Protein AF-A0A418QKF1-F1 (afdb_monomer_lite)

Radius of gyration: 10.3 Å; chains: 1; bounding box: 26×18×22 Å

Organism: NCBI:txid2029981

pLDDT: mean 91.39, std 5.9, range [59.34, 96.94]

Sequence (42 aa):
ENLATLRKLTLQVLTQQRDGLSLAKRRVKAAYDIHYLKQILT

Foldseek 3Di:
DDPVVVVVVVQVLLVPDPDPDDSVVSVVCCVPPVVSVVVSVD

Structure (mmCIF, N/CA/C/O backbone):
data_AF-A0A418QKF1-F1
#
_entry.id   AF-A0A418QKF1-F1
#
loop_
_atom_site.group_PDB
_atom_site.id
_atom_site.type_symbol
_atom_site.label_atom_id
_atom_site.label_alt_id
_atom_site.label_comp_id
_atom_site.label_asym_id
_atom_site.label_entity_id
_atom_site.label_seq_id
_atom_site.pdbx_PDB_ins_code
_atom_site.Cartn_x
_atom_site.Cartn_y
_atom_site.Cartn_z
_atom_site.occupancy
_atom_site.B_iso_or_equiv
_atom_site.auth_seq_id
_atom_site.auth_comp_id
_atom_site.auth_asym_id
_atom_site.auth_atom_id
_atom_site.pdbx_PDB_model_num
ATOM 1 N N . GLU A 1 1 ? 15.423 -3.111 -13.444 1.00 59.34 1 GLU A N 1
ATOM 2 C CA . GLU A 1 1 ? 14.017 -2.663 -13.286 1.00 59.34 1 GLU A CA 1
ATOM 3 C C . GLU A 1 1 ? 13.957 -1.376 -12.467 1.00 59.34 1 GLU A C 1
ATOM 5 O O . GLU A 1 1 ? 14.813 -1.175 -11.614 1.00 59.34 1 GLU A O 1
ATOM 10 N N . ASN A 1 2 ? 13.010 -0.473 -12.752 1.00 88.12 2 ASN A N 1
ATOM 11 C CA . ASN A 1 2 ? 12.971 0.860 -12.139 1.00 88.12 2 ASN A CA 1
ATOM 12 C C . ASN A 1 2 ? 12.103 0.867 -10.866 1.00 88.12 2 ASN A C 1
ATOM 14 O O . ASN A 1 2 ? 10.890 0.656 -10.927 1.00 88.12 2 ASN A O 1
ATOM 18 N N . LEU A 1 3 ? 12.712 1.170 -9.716 1.00 91.44 3 LEU A N 1
ATOM 19 C CA . LEU A 1 3 ? 12.040 1.278 -8.415 1.00 91.44 3 LEU A CA 1
ATOM 20 C C . LEU A 1 3 ? 10.863 2.267 -8.433 1.00 91.44 3 LEU A C 1
ATOM 22 O O . LEU A 1 3 ? 9.867 2.067 -7.736 1.00 91.44 3 LEU A O 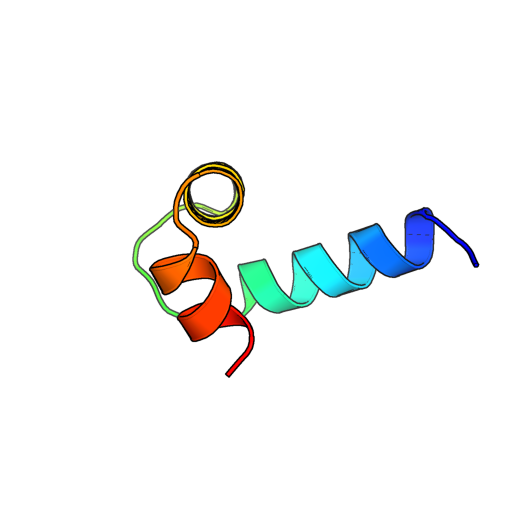1
ATOM 26 N N . ALA A 1 4 ? 10.954 3.326 -9.240 1.00 92.75 4 ALA A N 1
ATOM 27 C CA . ALA A 1 4 ? 9.871 4.291 -9.401 1.00 92.75 4 ALA A CA 1
ATOM 28 C C . ALA A 1 4 ? 8.612 3.649 -10.007 1.00 92.75 4 ALA A C 1
ATOM 30 O O . ALA A 1 4 ? 7.499 3.922 -9.554 1.00 92.75 4 ALA A O 1
ATOM 31 N N . THR A 1 5 ? 8.786 2.749 -10.978 1.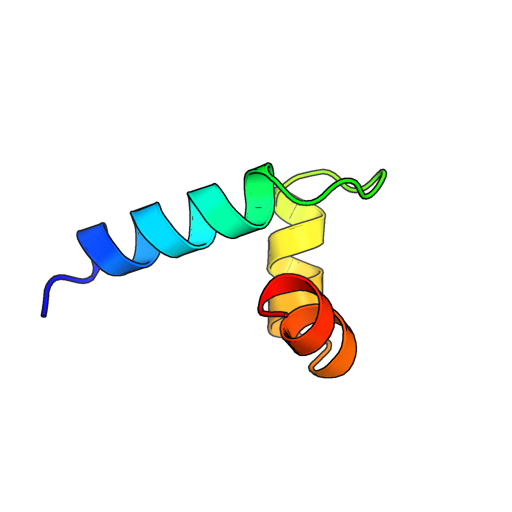00 94.06 5 THR A N 1
ATOM 32 C CA . THR A 1 5 ? 7.685 2.011 -11.609 1.00 94.06 5 THR A CA 1
ATOM 33 C C . THR A 1 5 ? 7.010 1.080 -10.607 1.00 94.06 5 THR A C 1
ATOM 35 O O . THR A 1 5 ? 5.787 1.102 -10.489 1.00 94.06 5 THR A O 1
ATOM 38 N N . LEU A 1 6 ? 7.794 0.340 -9.815 1.00 91.56 6 LEU A N 1
ATOM 39 C CA . LEU A 1 6 ? 7.262 -0.533 -8.762 1.00 91.56 6 LEU A CA 1
ATOM 40 C C . LEU A 1 6 ? 6.468 0.262 -7.721 1.00 91.56 6 LEU A C 1
ATOM 42 O O . LEU A 1 6 ? 5.334 -0.090 -7.412 1.00 91.56 6 LEU A O 1
ATOM 46 N N . ARG A 1 7 ? 7.005 1.397 -7.252 1.00 92.75 7 ARG A N 1
ATOM 47 C CA . ARG A 1 7 ? 6.297 2.287 -6.314 1.00 92.75 7 ARG A CA 1
ATOM 48 C C . ARG A 1 7 ? 4.964 2.773 -6.877 1.00 92.75 7 ARG A C 1
ATOM 50 O O . ARG A 1 7 ? 3.977 2.795 -6.144 1.00 92.75 7 ARG A O 1
ATOM 57 N N . LYS A 1 8 ? 4.924 3.152 -8.158 1.00 94.38 8 LYS A N 1
ATOM 58 C CA . LYS A 1 8 ? 3.695 3.603 -8.823 1.00 94.38 8 LYS A CA 1
ATOM 59 C C . LYS A 1 8 ? 2.640 2.495 -8.851 1.00 94.38 8 LYS A C 1
ATOM 61 O O . LYS A 1 8 ? 1.502 2.751 -8.468 1.00 94.38 8 LYS A O 1
ATOM 66 N N . LEU A 1 9 ? 3.027 1.281 -9.243 1.00 92.56 9 LEU A N 1
ATOM 6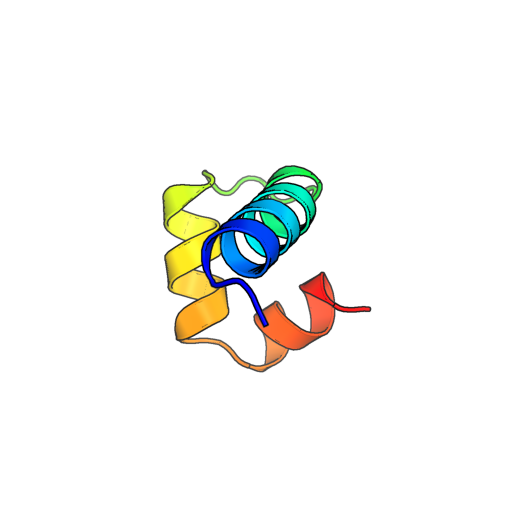7 C CA . LEU A 1 9 ? 2.128 0.124 -9.291 1.00 92.56 9 LEU A CA 1
ATOM 68 C C . LEU A 1 9 ? 1.588 -0.231 -7.901 1.00 92.56 9 LEU A C 1
ATOM 70 O O . LEU A 1 9 ? 0.379 -0.363 -7.727 1.00 92.56 9 LEU A O 1
ATOM 74 N N . THR A 1 10 ? 2.455 -0.293 -6.885 1.00 91.75 10 THR A N 1
ATOM 75 C CA . THR A 1 10 ? 2.032 -0.564 -5.503 1.00 91.75 10 THR A CA 1
ATOM 76 C C . THR A 1 10 ? 1.031 0.476 -5.004 1.00 91.75 10 THR A C 1
ATOM 78 O O . THR A 1 10 ? 0.037 0.121 -4.377 1.00 91.75 10 THR A O 1
ATOM 81 N N . LEU A 1 11 ? 1.256 1.764 -5.286 1.00 93.69 11 LEU A N 1
ATOM 82 C CA . LEU A 1 11 ? 0.323 2.816 -4.882 1.00 93.69 11 LEU A CA 1
ATOM 83 C C . LEU A 1 11 ? -1.034 2.677 -5.575 1.00 93.69 11 LEU A C 1
ATOM 85 O O . LEU A 1 11 ? -2.047 2.822 -4.900 1.00 93.69 11 LEU A O 1
ATOM 89 N N . GLN A 1 12 ? -1.067 2.354 -6.870 1.00 93.25 12 GLN A N 1
ATOM 90 C CA . GLN A 1 12 ? -2.324 2.135 -7.593 1.00 93.25 12 GLN A CA 1
ATOM 91 C C . GLN A 1 12 ? -3.149 1.017 -6.951 1.00 93.25 12 GLN A C 1
ATOM 93 O O . GLN A 1 12 ? -4.303 1.244 -6.586 1.00 93.25 12 GLN A O 1
ATOM 98 N N . VAL A 1 13 ? -2.526 -0.137 -6.711 1.00 93.38 13 VAL A N 1
ATOM 99 C CA . VAL A 1 13 ? -3.160 -1.292 -6.064 1.00 93.38 13 VAL A CA 1
ATOM 100 C C . VAL A 1 13 ? -3.694 -0.924 -4.673 1.00 93.38 13 VAL A C 1
ATOM 102 O O . VAL A 1 13 ? -4.865 -1.145 -4.366 1.00 93.38 13 VAL A O 1
ATOM 105 N N . LEU A 1 14 ? -2.878 -0.262 -3.845 1.00 92.38 14 LEU A N 1
ATOM 106 C CA . LEU A 1 14 ? -3.300 0.153 -2.506 1.00 92.38 14 LEU A CA 1
ATOM 107 C C . LEU A 1 14 ? -4.416 1.200 -2.530 1.00 92.38 14 LEU A C 1
ATOM 109 O O . LEU A 1 14 ? -5.252 1.187 -1.633 1.00 92.38 14 LEU A O 1
ATOM 113 N N . THR A 1 15 ? -4.453 2.110 -3.509 1.00 92.44 15 THR A N 1
ATOM 114 C CA . THR A 1 15 ? -5.525 3.118 -3.620 1.00 92.44 15 THR A CA 1
ATOM 115 C C . THR A 1 15 ? -6.857 2.525 -4.063 1.00 92.44 15 THR A C 1
ATOM 117 O O . THR A 1 15 ? -7.896 2.971 -3.582 1.00 92.44 15 THR A O 1
ATOM 120 N N . GLN A 1 16 ? -6.831 1.505 -4.923 1.00 90.88 16 GLN A N 1
ATOM 121 C CA . GLN A 1 16 ? -8.032 0.845 -5.441 1.00 90.88 16 GLN A CA 1
ATOM 122 C C . GLN A 1 16 ? -8.733 -0.025 -4.397 1.00 90.88 16 GLN A C 1
ATOM 124 O O . GLN A 1 16 ? -9.919 -0.319 -4.556 1.00 90.88 16 GLN A O 1
ATOM 129 N N . GLN A 1 17 ? -8.033 -0.396 -3.320 1.00 89.62 17 GLN A N 1
ATOM 130 C CA . GLN A 1 17 ? -8.624 -1.231 -2.290 1.00 89.62 17 GLN A CA 1
ATOM 131 C C . GLN A 1 17 ? -9.806 -0.527 -1.605 1.00 89.62 17 GLN A C 1
ATOM 133 O O . GLN A 1 17 ? -9.696 0.612 -1.142 1.00 89.62 17 GLN A O 1
ATOM 138 N N . ARG A 1 18 ? -10.949 -1.212 -1.529 1.00 85.56 18 ARG A N 1
ATOM 139 C CA . ARG A 1 18 ? -12.196 -0.686 -0.948 1.00 85.56 18 ARG A CA 1
ATOM 140 C C . ARG A 1 18 ? -12.327 -1.065 0.520 1.00 85.56 18 ARG A C 1
ATOM 142 O O . ARG A 1 18 ? -13.331 -1.622 0.947 1.00 85.56 18 ARG A O 1
ATOM 149 N N . ASP A 1 19 ? -11.298 -0.754 1.294 1.00 83.44 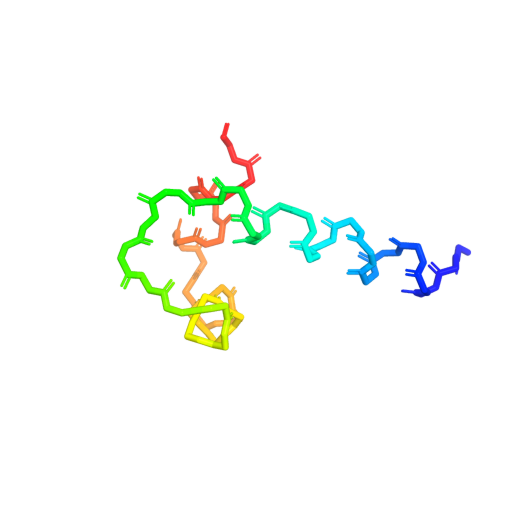19 ASP A N 1
ATOM 150 C CA . ASP A 1 19 ? -11.384 -0.798 2.747 1.00 83.44 19 ASP A CA 1
ATOM 151 C C . ASP A 1 19 ? -11.517 0.621 3.316 1.00 83.44 19 ASP A C 1
ATOM 153 O O . ASP A 1 19 ? -11.085 1.611 2.718 1.00 83.44 19 ASP A O 1
ATOM 157 N N . GLY A 1 20 ? -12.129 0.734 4.494 1.00 89.62 20 GLY A N 1
ATOM 158 C CA . GLY A 1 20 ? -12.267 2.007 5.209 1.00 89.62 20 GLY A CA 1
ATOM 159 C C . GLY A 1 20 ? -10.948 2.551 5.776 1.00 89.62 20 GLY A C 1
ATOM 160 O O . GLY A 1 20 ? -10.974 3.418 6.648 1.00 89.62 20 GLY A O 1
ATOM 161 N N . LEU A 1 21 ? -9.790 2.023 5.357 1.00 92.06 21 LEU A N 1
ATOM 162 C CA . LEU A 1 21 ? -8.484 2.458 5.837 1.00 92.06 21 LEU A CA 1
ATOM 163 C C . LEU A 1 21 ? -7.936 3.580 4.955 1.00 92.06 21 LEU A C 1
ATOM 165 O O . LEU A 1 21 ? -8.094 3.593 3.737 1.00 92.06 21 LEU A O 1
ATOM 169 N N . SER A 1 22 ? -7.214 4.509 5.580 1.00 93.88 22 SER A N 1
ATOM 170 C CA . SER A 1 22 ? -6.422 5.492 4.844 1.00 93.88 22 SER A CA 1
ATOM 171 C C . SER A 1 22 ? -5.229 4.824 4.155 1.00 93.88 22 SER A C 1
ATOM 173 O O . SER A 1 22 ? -4.714 3.809 4.627 1.00 93.88 22 SER A O 1
ATOM 175 N N . LEU A 1 23 ? -4.715 5.433 3.082 1.00 93.44 23 LEU A N 1
ATOM 176 C CA . LEU A 1 23 ? -3.583 4.890 2.320 1.00 93.44 23 LEU A CA 1
ATOM 177 C C . LEU A 1 23 ? -2.357 4.583 3.201 1.00 93.44 23 LEU A C 1
ATOM 179 O O . LEU A 1 23 ? -1.714 3.552 3.027 1.00 93.44 23 LEU A O 1
ATOM 183 N N . ALA A 1 24 ? -2.050 5.443 4.177 1.00 93.81 24 ALA A N 1
ATOM 184 C CA . ALA A 1 24 ? -0.958 5.213 5.123 1.00 93.81 24 ALA A CA 1
ATOM 185 C C . ALA A 1 24 ? -1.179 3.943 5.964 1.00 93.81 24 ALA A C 1
ATOM 187 O O . ALA A 1 24 ? -0.265 3.131 6.099 1.00 93.81 24 ALA A O 1
ATOM 188 N N . LYS A 1 25 ? -2.406 3.724 6.459 1.00 95.19 25 LYS A N 1
ATOM 189 C CA . LYS A 1 25 ? -2.767 2.508 7.200 1.00 95.19 25 LYS A CA 1
ATOM 190 C C . LYS A 1 25 ? -2.708 1.267 6.310 1.00 95.19 25 LYS A C 1
ATOM 192 O O . LYS A 1 25 ? -2.193 0.251 6.762 1.00 95.19 25 LYS A O 1
ATOM 197 N N . ARG A 1 26 ? -3.148 1.353 5.048 1.00 94.94 26 ARG A N 1
ATOM 198 C CA . ARG A 1 26 ? -3.033 0.246 4.078 1.00 94.94 26 ARG A CA 1
ATOM 199 C C . ARG A 1 26 ? -1.578 -0.148 3.838 1.00 94.94 26 ARG A C 1
ATOM 201 O O . ARG A 1 26 ? -1.271 -1.331 3.838 1.00 94.94 26 ARG A O 1
ATOM 208 N N . ARG A 1 27 ? -0.671 0.830 3.699 1.00 94.00 27 ARG A N 1
ATOM 209 C CA . ARG A 1 27 ? 0.775 0.579 3.526 1.00 94.00 27 ARG A CA 1
ATOM 210 C C . ARG A 1 27 ? 1.364 -0.170 4.714 1.00 94.00 27 ARG A C 1
ATOM 212 O O . ARG A 1 27 ? 2.060 -1.156 4.516 1.00 94.00 27 ARG A O 1
ATOM 219 N N . VAL A 1 28 ? 1.064 0.287 5.930 1.00 95.44 28 VAL A N 1
ATOM 220 C CA . VAL A 1 28 ? 1.527 -0.374 7.158 1.00 95.44 28 VAL A CA 1
ATOM 221 C C . VAL A 1 28 ? 0.931 -1.776 7.249 1.00 95.44 28 VAL A C 1
ATOM 223 O O . VAL A 1 28 ? 1.667 -2.742 7.400 1.00 95.44 28 VAL A O 1
ATOM 226 N N . LYS A 1 29 ? -0.384 -1.922 7.070 1.00 95.25 29 LYS A N 1
ATOM 227 C CA . LYS A 1 29 ? -1.046 -3.224 7.165 1.00 95.25 29 LYS A CA 1
ATOM 228 C C . LYS A 1 29 ? -0.512 -4.218 6.129 1.00 95.25 29 LYS A C 1
ATOM 230 O O . LYS A 1 29 ? -0.180 -5.332 6.496 1.00 95.25 29 LYS A O 1
ATOM 235 N N . ALA A 1 30 ? -0.333 -3.807 4.874 1.00 93.69 30 ALA A N 1
ATOM 236 C CA . ALA A 1 30 ? 0.254 -4.651 3.831 1.00 93.69 30 ALA A CA 1
ATOM 237 C C . ALA A 1 30 ? 1.722 -5.031 4.103 1.00 93.69 30 ALA A C 1
ATOM 239 O O . ALA A 1 30 ? 2.164 -6.080 3.647 1.00 93.69 30 ALA A O 1
ATOM 240 N N . ALA A 1 31 ? 2.472 -4.205 4.843 1.00 93.88 31 ALA A N 1
ATOM 241 C CA . ALA A 1 31 ? 3.854 -4.503 5.218 1.00 93.88 31 ALA A CA 1
ATOM 242 C C . ALA A 1 31 ? 3.968 -5.529 6.361 1.00 93.88 31 ALA A C 1
ATOM 244 O O . ALA A 1 31 ? 4.961 -6.249 6.417 1.00 93.88 31 ALA A O 1
ATOM 245 N N . TYR A 1 32 ? 2.977 -5.597 7.258 1.00 96.94 32 TYR A N 1
ATOM 246 C CA . TYR A 1 32 ? 3.021 -6.453 8.455 1.00 96.94 32 TYR A CA 1
ATOM 247 C C . TYR A 1 32 ? 2.074 -7.662 8.412 1.00 96.94 32 TYR A C 1
ATOM 249 O O . TYR A 1 32 ? 2.279 -8.613 9.161 1.00 96.94 32 TYR A O 1
ATOM 257 N N . ASP A 1 33 ? 1.050 -7.654 7.557 1.00 95.81 33 ASP A N 1
ATOM 258 C CA . ASP A 1 33 ? 0.036 -8.707 7.466 1.00 95.81 33 ASP A CA 1
ATOM 259 C C . ASP A 1 33 ? 0.059 -9.368 6.081 1.00 95.81 33 ASP A C 1
ATOM 261 O O . ASP A 1 33 ? -0.423 -8.823 5.083 1.00 95.81 33 ASP A O 1
ATOM 265 N N . ILE A 1 34 ? 0.603 -10.587 6.036 1.00 94.88 34 ILE A N 1
ATOM 266 C CA . ILE A 1 34 ? 0.703 -11.379 4.807 1.00 94.88 34 ILE A CA 1
ATOM 267 C C . ILE A 1 34 ? -0.666 -11.795 4.253 1.00 94.88 34 ILE A C 1
ATOM 269 O O . ILE A 1 34 ? -0.811 -11.945 3.040 1.00 94.88 34 ILE A O 1
ATOM 273 N N . HIS A 1 35 ? -1.685 -11.972 5.099 1.00 94.62 35 HIS A N 1
ATOM 274 C CA . HIS A 1 35 ? -3.029 -12.327 4.644 1.00 94.62 35 HIS A CA 1
ATOM 275 C C . HIS A 1 35 ? -3.685 -11.141 3.954 1.00 94.62 35 HIS A C 1
ATOM 277 O O . HIS A 1 35 ? -4.245 -11.284 2.868 1.00 94.62 35 HIS A O 1
ATOM 283 N N . TYR A 1 36 ? -3.553 -9.958 4.543 1.00 93.44 36 TYR A N 1
ATOM 284 C CA . TYR A 1 36 ? -4.043 -8.729 3.939 1.00 93.44 36 TYR A CA 1
ATOM 285 C C . TYR A 1 36 ? -3.291 -8.382 2.647 1.00 93.44 36 TYR A C 1
ATOM 287 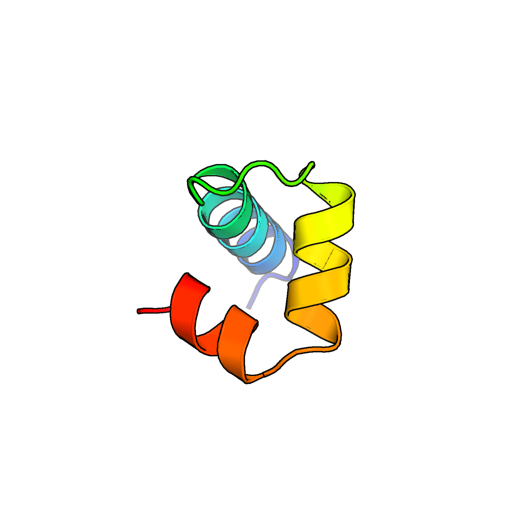O O . TYR A 1 36 ? -3.916 -7.990 1.664 1.00 93.44 36 TYR A O 1
ATOM 295 N N . LEU A 1 37 ? -1.972 -8.601 2.594 1.00 91.31 37 LEU A N 1
ATOM 296 C CA . LEU A 1 37 ? -1.208 -8.458 1.353 1.00 91.31 37 LEU A CA 1
ATOM 297 C C . LEU A 1 37 ? -1.734 -9.397 0.256 1.00 91.31 37 LEU A C 1
ATOM 299 O O . LEU A 1 37 ? -1.939 -8.956 -0.872 1.00 91.31 37 LEU A O 1
ATOM 303 N N . LYS A 1 38 ? -2.016 -10.666 0.583 1.00 92.88 38 LYS A N 1
ATOM 304 C CA . LYS A 1 38 ? -2.620 -11.620 -0.363 1.00 92.88 38 LYS A CA 1
ATOM 305 C C . LYS A 1 38 ? -3.990 -11.154 -0.855 1.00 92.88 38 LYS A C 1
ATOM 307 O O . LYS A 1 38 ? -4.236 -11.220 -2.052 1.00 92.88 38 LYS A O 1
ATOM 312 N N . GLN A 1 39 ? -4.843 -10.637 0.031 1.00 91.25 39 GLN A N 1
ATOM 313 C CA . GLN A 1 39 ? -6.160 -10.091 -0.333 1.00 91.25 39 GLN A CA 1
ATOM 314 C C . GLN A 1 39 ? -6.087 -8.881 -1.268 1.0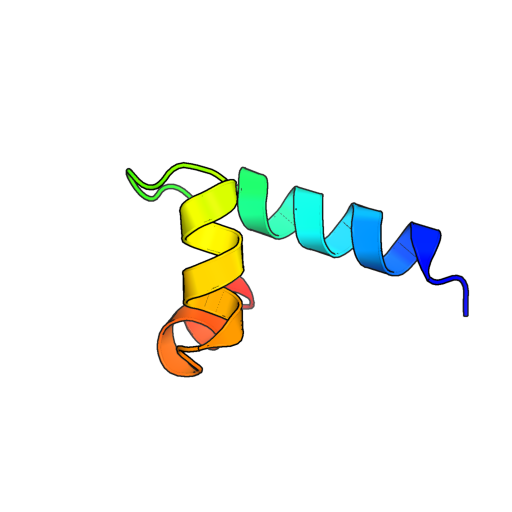0 91.25 39 GLN A C 1
ATOM 316 O O . GLN A 1 39 ? -7.038 -8.609 -1.983 1.00 91.25 39 GLN A O 1
ATOM 321 N N . ILE A 1 40 ? -5.000 -8.114 -1.220 1.00 90.00 40 ILE A N 1
ATOM 322 C CA . ILE A 1 40 ? -4.803 -6.948 -2.087 1.00 90.00 40 ILE A CA 1
ATOM 323 C C . ILE A 1 40 ? -4.267 -7.351 -3.467 1.00 90.00 40 ILE A C 1
ATOM 325 O O . ILE A 1 40 ? -4.480 -6.636 -4.442 1.00 90.00 40 ILE A O 1
ATOM 329 N N . LEU A 1 41 ? -3.535 -8.462 -3.539 1.00 86.56 41 LEU A N 1
ATOM 330 C CA . LEU A 1 41 ? -2.925 -8.967 -4.769 1.00 86.56 41 LEU A CA 1
ATOM 331 C C . LEU A 1 41 ? -3.815 -9.960 -5.538 1.00 86.56 41 LEU A C 1
ATOM 333 O O . LEU A 1 41 ? -3.440 -10.334 -6.648 1.00 86.56 41 LEU A O 1
ATOM 337 N N . THR A 1 42 ? -4.938 -10.394 -4.955 1.00 82.00 42 THR A N 1
ATOM 338 C CA . THR A 1 42 ? -5.903 -11.349 -5.537 1.00 82.00 42 THR A CA 1
ATOM 339 C C . THR A 1 42 ? -7.193 -10.627 -5.887 1.00 82.00 42 THR A C 1
ATOM 341 O O . THR A 1 42 ? -7.720 -10.878 -6.991 1.00 82.00 42 THR A O 1
#

Secondary structure (DSSP, 8-state):
--HHHHHHHHHHHHHH--SSS-HHHHHHHHHH-HHHHHHHH-